Protein AF-A0A934BF25-F1 (afdb_monomer)

pLDDT: mean 83.1, std 10.8, range [57.41, 97.19]

Sequence (47 aa):
EEGINLDMDDEGKIIGLEIIGATEKYNLKDIFNISTENLILEEPIKS

Secondary structure (DSSP, 8-state):
--EEEEEE-TTS-EEEEEEETHHHHS-GGGS-----SS--PPPP---

Solvent-accessible surface area (backbone atoms only — not comparable to full-atom values): 3398 Å² total; per-residue (Å²): 114,80,52,74,50,75,41,59,50,100,86,68,47,80,78,44,78,46,71,43,52,53,71,81,80,38,56,73,89,75,67,76,79,90,84,78,85,85,76,79,71,76,78,78,83,81,127

Radius 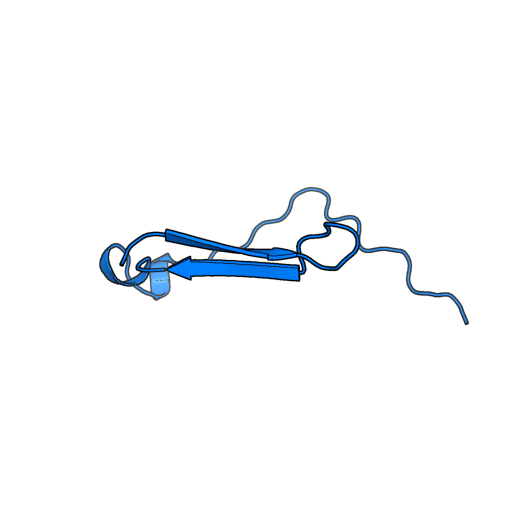of gyration: 15.22 Å; Cα contacts (8 Å, |Δi|>4): 37; chains: 1; bounding box: 36×20×35 Å

Nearest PDB structures (foldseek):
  1ihr-assembly1_A  TM=3.538E-01  e=1.660E+00  Escherichia coli
  7odt-assembly1_a  TM=1.920E-01  e=7.355E+00  Homo sapiens

Structure (mmCIF, N/CA/C/O backbone):
data_AF-A0A934BF25-F1
#
_entry.id   AF-A0A934BF25-F1
#
loop_
_atom_site.group_PDB
_atom_site.id
_atom_site.type_symbol
_atom_site.label_atom_id
_atom_site.label_alt_id
_atom_site.label_comp_id
_atom_site.label_asym_id
_atom_site.label_entity_id
_atom_site.label_seq_id
_atom_site.pdbx_PDB_ins_code
_atom_site.Cartn_x
_atom_site.Cartn_y
_atom_site.Cartn_z
_atom_site.occupancy
_atom_site.B_iso_or_equiv
_atom_site.auth_seq_id
_atom_site.auth_comp_id
_atom_site.auth_asym_id
_atom_site.auth_atom_id
_atom_site.pdbx_PDB_model_num
ATOM 1 N N . GLU A 1 1 ? -15.616 -1.849 3.384 1.00 78.31 1 GLU A N 1
ATOM 2 C CA . GLU A 1 1 ? -14.946 -3.106 2.969 1.00 78.31 1 GLU A CA 1
ATOM 3 C C . GLU A 1 1 ? -13.497 -3.016 3.404 1.00 78.31 1 GLU A C 1
ATOM 5 O O . GLU A 1 1 ? -12.956 -1.918 3.404 1.00 78.31 1 GLU A O 1
ATOM 10 N N . GLU A 1 2 ? -12.896 -4.127 3.820 1.00 88.38 2 GLU A N 1
ATOM 11 C CA . GLU A 1 2 ? -11.477 -4.167 4.184 1.00 88.38 2 GLU A CA 1
ATOM 12 C C . GLU A 1 2 ? -10.694 -4.841 3.062 1.00 88.38 2 GLU A C 1
ATOM 14 O O . GLU A 1 2 ? -11.133 -5.868 2.539 1.00 88.38 2 GLU A O 1
ATOM 19 N N . GLY A 1 3 ? -9.534 -4.292 2.703 1.00 91.31 3 GLY A N 1
ATOM 20 C CA . GLY A 1 3 ? -8.717 -4.902 1.663 1.00 91.31 3 GLY A CA 1
ATOM 21 C C . GLY A 1 3 ? -7.505 -4.085 1.255 1.00 91.31 3 GLY A C 1
ATOM 22 O O . GLY A 1 3 ? -7.253 -2.988 1.754 1.00 91.31 3 GLY A O 1
ATOM 23 N N . ILE A 1 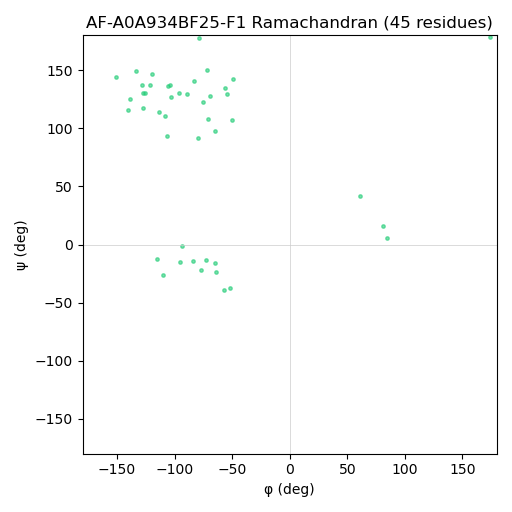4 ? -6.756 -4.664 0.324 1.00 92.88 4 ILE A N 1
ATOM 24 C CA . ILE A 1 4 ? -5.619 -4.035 -0.336 1.00 92.88 4 ILE A CA 1
ATOM 25 C C . ILE A 1 4 ? -5.861 -4.167 -1.835 1.00 92.88 4 ILE A C 1
ATOM 27 O O . ILE A 1 4 ? -6.148 -5.272 -2.302 1.00 92.88 4 ILE A O 1
ATOM 31 N N . ASN A 1 5 ? -5.734 -3.063 -2.567 1.00 94.69 5 ASN A N 1
ATOM 32 C CA . ASN A 1 5 ? -5.664 -3.089 -4.022 1.00 94.69 5 ASN A CA 1
ATOM 33 C C . ASN A 1 5 ? -4.222 -2.831 -4.476 1.00 94.69 5 ASN A C 1
ATOM 35 O O . ASN A 1 5 ? -3.535 -1.970 -3.921 1.00 94.69 5 ASN A O 1
ATOM 39 N N . LEU A 1 6 ? -3.769 -3.606 -5.460 1.00 95.50 6 LEU A N 1
ATOM 40 C CA . LEU A 1 6 ? -2.446 -3.501 -6.067 1.00 95.50 6 LEU A CA 1
ATOM 41 C C . LEU A 1 6 ? -2.620 -3.397 -7.575 1.00 95.50 6 LEU A C 1
ATOM 43 O O . LEU A 1 6 ? -3.085 -4.345 -8.208 1.00 95.50 6 LEU A O 1
ATOM 47 N N . ASP A 1 7 ? -2.190 -2.274 -8.133 1.00 95.88 7 ASP A N 1
ATOM 48 C CA . ASP A 1 7 ? -2.198 -2.064 -9.574 1.00 95.88 7 ASP A CA 1
ATOM 49 C C . ASP A 1 7 ? -0.819 -2.408 -10.131 1.00 95.88 7 ASP A C 1
ATOM 51 O O . ASP A 1 7 ? 0.209 -1.952 -9.614 1.00 95.88 7 ASP A O 1
ATOM 55 N N . MET A 1 8 ? -0.802 -3.226 -11.181 1.00 97.19 8 MET A N 1
ATOM 56 C CA .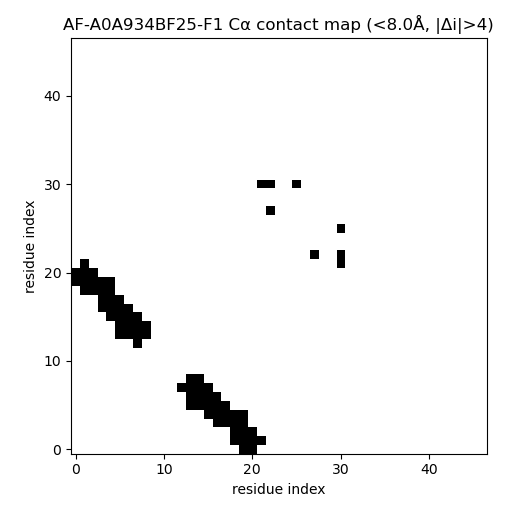 MET A 1 8 ? 0.415 -3.654 -11.864 1.00 97.19 8 MET A CA 1
ATOM 57 C C . MET A 1 8 ? 0.379 -3.219 -13.327 1.00 97.19 8 MET A C 1
ATOM 59 O O . MET A 1 8 ?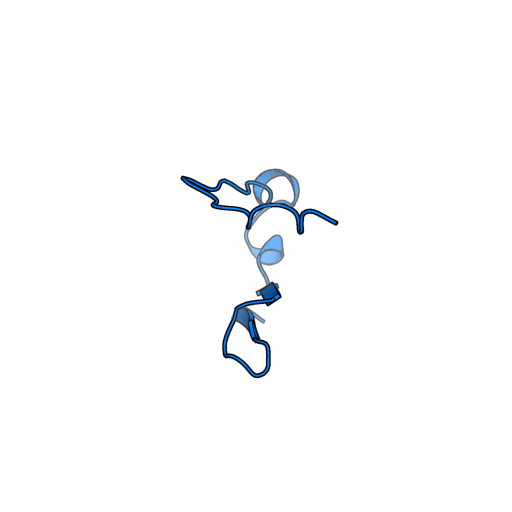 -0.692 -3.175 -13.932 1.00 97.19 8 MET A O 1
ATOM 63 N N . ASP A 1 9 ? 1.543 -2.905 -13.888 1.00 94.19 9 ASP A N 1
ATOM 64 C CA . ASP A 1 9 ? 1.691 -2.711 -15.329 1.00 94.19 9 ASP A CA 1
ATOM 65 C C . ASP A 1 9 ? 1.773 -4.050 -16.088 1.00 94.19 9 ASP A C 1
ATOM 67 O O . ASP A 1 9 ? 1.777 -5.135 -15.499 1.00 94.19 9 ASP A O 1
ATOM 71 N N . ASP A 1 10 ? 1.860 -3.969 -17.418 1.00 96.56 10 ASP A N 1
ATOM 72 C CA . ASP A 1 10 ? 1.945 -5.140 -18.300 1.00 96.56 10 ASP A CA 1
ATOM 73 C C . ASP A 1 10 ? 3.233 -5.968 -18.097 1.00 96.56 10 ASP A C 1
ATOM 75 O O . ASP A 1 10 ? 3.307 -7.121 -18.526 1.00 96.56 10 ASP A O 1
ATOM 79 N N . GLU A 1 11 ? 4.249 -5.406 -17.434 1.00 95.81 11 GLU A N 1
ATOM 80 C CA . GLU A 1 11 ? 5.504 -6.082 -17.085 1.00 95.81 11 GLU A CA 1
ATOM 81 C C . GLU A 1 11 ? 5.466 -6.699 -15.673 1.00 95.81 11 GLU A C 1
ATOM 83 O O . GLU A 1 11 ? 6.430 -7.341 -15.247 1.00 95.81 11 GLU A O 1
ATOM 88 N N . GLY A 1 12 ? 4.358 -6.531 -14.943 1.00 92.06 12 GLY A N 1
ATOM 89 C CA . GLY A 1 12 ? 4.176 -7.020 -13.578 1.00 92.06 12 GLY A CA 1
ATOM 90 C C . GLY A 1 12 ? 4.812 -6.135 -12.500 1.00 92.06 12 GLY A C 1
ATOM 91 O O . GLY A 1 12 ? 4.989 -6.596 -11.369 1.00 92.06 12 GLY A O 1
ATOM 92 N N . LYS A 1 13 ? 5.172 -4.883 -12.809 1.00 90.94 13 LYS A N 1
ATOM 93 C CA . LYS A 1 13 ? 5.669 -3.915 -11.819 1.00 90.94 13 LYS A CA 1
ATOM 94 C C . LYS A 1 13 ? 4.501 -3.251 -11.104 1.00 90.94 13 LYS A C 1
ATOM 96 O O . LYS A 1 13 ? 3.502 -2.906 -11.723 1.00 90.94 13 LYS A O 1
ATOM 101 N N . ILE A 1 14 ? 4.645 -3.032 -9.797 1.00 92.12 14 ILE A N 1
ATOM 102 C CA . ILE A 1 14 ? 3.626 -2.354 -8.986 1.00 92.12 14 ILE A CA 1
ATOM 103 C C . ILE A 1 14 ? 3.663 -0.853 -9.283 1.00 92.12 14 ILE A C 1
ATOM 105 O O . ILE A 1 14 ? 4.689 -0.204 -9.077 1.00 92.12 14 ILE A O 1
ATOM 109 N N . ILE A 1 15 ? 2.528 -0.309 -9.714 1.00 94.00 15 ILE A N 1
ATOM 110 C CA . ILE A 1 15 ? 2.342 1.115 -10.030 1.00 94.00 15 ILE A CA 1
ATOM 111 C C . ILE A 1 15 ? 1.331 1.804 -9.103 1.00 94.00 15 ILE A C 1
ATOM 113 O O . ILE A 1 15 ? 1.274 3.033 -9.071 1.00 94.00 15 ILE A O 1
ATOM 117 N N . GLY A 1 16 ? 0.568 1.038 -8.320 1.00 92.12 16 GLY A N 1
ATOM 118 C CA . GLY A 1 16 ? -0.409 1.559 -7.365 1.00 92.12 16 GLY A CA 1
ATOM 119 C C . GLY A 1 16 ? -0.603 0.633 -6.165 1.00 92.12 16 GLY A C 1
ATOM 120 O O . GLY A 1 16 ? -0.545 -0.589 -6.293 1.00 92.12 16 GLY A O 1
ATOM 121 N N . LEU A 1 17 ? -0.824 1.229 -4.992 1.00 91.94 17 LEU A N 1
ATOM 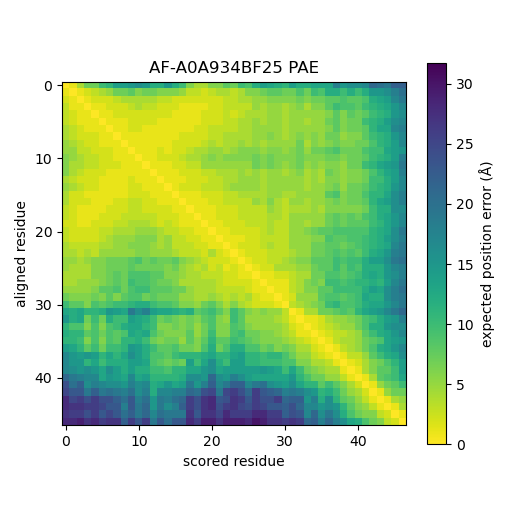122 C CA . LEU A 1 17 ? -1.184 0.550 -3.746 1.00 91.94 17 LEU A CA 1
ATOM 123 C C . LEU A 1 17 ? -2.267 1.371 -3.041 1.00 91.94 17 LEU A C 1
ATOM 125 O O . LEU A 1 17 ? -2.052 2.544 -2.735 1.00 91.94 17 LEU A O 1
ATOM 129 N N . GLU A 1 18 ? -3.390 0.737 -2.723 1.00 90.31 18 GLU A N 1
ATOM 130 C CA . GLU A 1 18 ? -4.471 1.333 -1.939 1.00 90.31 18 GLU A CA 1
ATOM 131 C C . GLU A 1 18 ? -4.846 0.423 -0.765 1.00 90.31 18 GLU A C 1
ATOM 133 O O . GLU A 1 18 ? -4.959 -0.795 -0.913 1.00 90.31 18 GLU A O 1
ATOM 138 N N . ILE A 1 19 ? -5.055 1.019 0.412 1.00 89.00 19 ILE A N 1
ATOM 139 C CA . ILE A 1 19 ? -5.534 0.316 1.607 1.00 89.00 19 ILE A CA 1
ATOM 140 C C . ILE A 1 19 ? -6.977 0.751 1.868 1.00 89.00 19 ILE A C 1
ATOM 142 O O . ILE A 1 19 ? -7.231 1.886 2.277 1.00 89.00 19 ILE A O 1
ATOM 146 N N . ILE A 1 20 ? -7.921 -0.164 1.663 1.00 91.69 20 ILE A N 1
ATOM 147 C CA . ILE A 1 20 ? -9.358 0.100 1.779 1.00 91.69 20 ILE A CA 1
ATOM 148 C C . ILE A 1 20 ? -9.799 -0.155 3.225 1.00 91.69 20 ILE A C 1
ATOM 150 O O . ILE A 1 20 ? -9.492 -1.195 3.813 1.00 91.69 20 ILE A O 1
ATOM 154 N N . GLY A 1 21 ? -10.507 0.815 3.809 1.00 89.69 21 GLY A N 1
ATOM 155 C CA . GLY A 1 21 ? -11.038 0.725 5.175 1.00 89.69 21 GLY A CA 1
ATOM 156 C C . GLY A 1 21 ? -10.052 1.119 6.284 1.00 89.69 21 GLY A C 1
ATOM 157 O O . GLY A 1 21 ? -10.388 1.020 7.462 1.00 89.69 21 GLY A O 1
ATOM 158 N N . ALA A 1 22 ? -8.851 1.617 5.961 1.00 87.88 22 ALA A N 1
ATOM 159 C CA . ALA A 1 22 ? -7.863 2.026 6.971 1.00 87.88 22 ALA A CA 1
ATOM 160 C C . ALA A 1 22 ? -8.407 3.086 7.948 1.00 87.88 22 ALA A C 1
ATOM 162 O O . ALA A 1 22 ? -8.177 3.013 9.156 1.00 87.88 22 ALA A O 1
ATOM 163 N N . THR A 1 23 ? -9.188 4.040 7.438 1.00 86.81 23 THR A N 1
ATOM 164 C CA . THR A 1 23 ? -9.791 5.128 8.223 1.00 86.81 23 THR A CA 1
ATOM 165 C C . THR A 1 23 ? -10.935 4.675 9.124 1.00 86.81 23 THR A C 1
ATOM 167 O O . THR A 1 23 ? -11.363 5.432 9.989 1.00 86.81 23 THR A O 1
ATOM 170 N N . GLU A 1 24 ? -11.447 3.457 8.933 1.00 89.62 24 GLU A N 1
ATOM 171 C CA . GLU A 1 24 ? -12.452 2.864 9.822 1.00 89.62 24 GLU A CA 1
ATOM 172 C C . GLU A 1 24 ? -11.805 2.351 11.122 1.00 89.62 24 GLU A C 1
ATOM 174 O O . GLU A 1 24 ? -12.481 2.239 12.144 1.00 89.62 24 GLU A O 1
ATOM 179 N N . LYS A 1 25 ? -10.490 2.075 11.104 1.00 85.50 25 LYS A N 1
ATOM 180 C CA . LYS A 1 25 ? -9.725 1.534 12.244 1.00 85.50 25 LYS A CA 1
ATOM 181 C C . LYS A 1 25 ? -8.745 2.527 12.868 1.00 85.50 25 LYS A C 1
ATOM 183 O O . LYS A 1 25 ? -8.429 2.397 14.049 1.00 85.50 25 LYS A O 1
ATOM 188 N N . TYR A 1 26 ? -8.269 3.506 12.102 1.00 84.50 26 TYR A N 1
ATOM 189 C CA . TYR A 1 26 ? -7.241 4.454 12.530 1.00 84.50 26 TYR A CA 1
ATOM 190 C C . TYR A 1 26 ? -7.638 5.890 12.174 1.00 84.50 26 TYR A C 1
ATOM 192 O O . TYR A 1 26 ? -8.314 6.132 11.174 1.00 84.50 26 TYR A O 1
ATOM 200 N N . ASN A 1 27 ? -7.202 6.875 12.968 1.00 85.50 27 ASN A N 1
ATOM 201 C CA . ASN A 1 27 ? -7.415 8.271 12.586 1.00 85.50 27 ASN A CA 1
ATOM 202 C C . ASN A 1 27 ? -6.497 8.632 11.418 1.00 85.50 27 ASN A C 1
ATOM 204 O O . ASN A 1 27 ? -5.360 8.177 11.354 1.00 85.50 27 ASN A O 1
ATOM 208 N N . LEU A 1 28 ? -6.931 9.558 10.563 1.00 80.56 28 LEU A N 1
ATOM 209 C CA . LEU A 1 28 ? -6.132 10.042 9.429 1.00 80.56 28 LEU A CA 1
ATOM 210 C C . LEU A 1 28 ? -4.723 10.513 9.825 1.00 80.56 28 LEU A C 1
ATOM 212 O O . LEU A 1 28 ? -3.763 10.245 9.112 1.00 80.56 28 LEU A O 1
ATOM 216 N N . LYS A 1 29 ? -4.587 11.162 10.989 1.00 82.88 29 LYS A N 1
ATOM 217 C CA . LYS A 1 29 ? -3.291 11.609 11.530 1.00 82.88 29 LYS A CA 1
ATOM 218 C C . LYS A 1 29 ? -2.332 10.456 11.867 1.00 82.88 29 LYS A C 1
ATOM 220 O O . LYS A 1 29 ? -1.130 10.679 11.928 1.00 82.88 29 LYS A O 1
ATOM 225 N N . ASP A 1 30 ? -2.872 9.263 12.111 1.00 81.25 30 ASP A N 1
ATOM 226 C CA . ASP A 1 30 ? -2.132 8.066 12.510 1.00 81.25 30 ASP A CA 1
ATOM 227 C C . ASP A 1 30 ? -1.799 7.178 11.288 1.00 81.25 30 ASP A C 1
ATOM 229 O O . ASP A 1 30 ? -0.946 6.302 11.381 1.00 81.25 30 ASP A O 1
ATOM 233 N N . ILE A 1 31 ? -2.453 7.403 10.138 1.00 76.81 31 ILE A N 1
ATOM 234 C CA . ILE A 1 31 ? -2.367 6.555 8.931 1.00 76.81 31 ILE A CA 1
ATOM 235 C C . ILE A 1 31 ? -1.160 6.889 8.039 1.00 76.81 31 ILE A C 1
ATOM 237 O O . ILE A 1 31 ? -0.804 6.096 7.172 1.00 76.81 31 ILE A O 1
ATOM 241 N N . PHE A 1 32 ? -0.488 8.026 8.234 1.00 69.31 32 PHE A N 1
ATOM 242 C CA . PHE A 1 32 ? 0.531 8.471 7.282 1.00 69.31 32 PHE A CA 1
ATOM 243 C C . PHE A 1 32 ? 1.964 8.317 7.802 1.00 69.31 32 PHE A C 1
ATOM 245 O O . PHE A 1 32 ? 2.525 9.215 8.430 1.00 69.31 32 PHE A O 1
ATOM 252 N N . ASN A 1 33 ? 2.580 7.178 7.482 1.00 73.00 33 ASN A N 1
ATOM 253 C CA . ASN A 1 33 ? 4.029 7.008 7.505 1.00 73.00 33 ASN A CA 1
ATOM 254 C C . ASN A 1 33 ? 4.447 6.170 6.292 1.00 73.00 33 ASN A C 1
ATOM 256 O O . ASN A 1 33 ? 4.049 5.014 6.175 1.00 73.00 33 ASN A O 1
ATOM 260 N N . ILE A 1 34 ? 5.222 6.763 5.385 1.00 73.44 34 ILE A N 1
ATOM 261 C CA . ILE A 1 34 ? 5.859 6.041 4.283 1.00 73.44 34 ILE A CA 1
ATOM 262 C C . ILE A 1 34 ? 7.358 6.099 4.547 1.00 73.44 34 ILE A C 1
ATOM 264 O O . ILE A 1 34 ? 7.954 7.176 4.528 1.00 73.44 34 ILE A O 1
ATOM 268 N N . SER A 1 35 ? 7.958 4.943 4.807 1.00 79.88 35 SER A N 1
ATOM 269 C CA . SER A 1 35 ? 9.399 4.783 4.941 1.00 79.88 35 SER A CA 1
ATOM 270 C C . SER A 1 35 ? 9.889 3.772 3.913 1.00 79.88 35 SER A C 1
ATOM 272 O O . SER A 1 35 ? 9.257 2.748 3.659 1.00 79.88 35 SER A O 1
ATOM 274 N N . THR A 1 36 ? 11.016 4.082 3.284 1.00 78.81 36 THR A N 1
ATOM 275 C CA . THR A 1 36 ? 11.675 3.196 2.326 1.00 78.81 36 THR A CA 1
ATOM 276 C C . THR A 1 36 ? 13.111 3.006 2.771 1.00 78.81 36 THR A C 1
ATOM 278 O O . THR A 1 36 ? 13.809 3.995 2.999 1.00 78.81 36 THR A O 1
ATOM 281 N N . GLU A 1 37 ? 13.581 1.768 2.843 1.00 80.31 37 GLU A N 1
ATOM 282 C CA . GLU A 1 37 ? 15.003 1.493 3.023 1.00 80.31 37 GLU A CA 1
ATOM 283 C C . GLU A 1 37 ? 15.600 1.069 1.682 1.00 80.31 37 GLU A C 1
ATOM 285 O O . GLU A 1 37 ? 15.096 0.154 1.036 1.00 80.31 37 GLU A O 1
ATOM 290 N N . ASN A 1 38 ? 16.675 1.74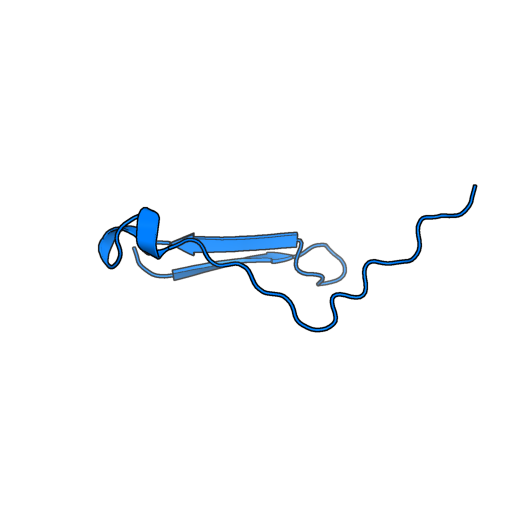4 1.263 1.00 77.38 38 ASN A N 1
ATOM 291 C CA . ASN A 1 38 ? 17.403 1.453 0.021 1.00 77.38 38 ASN A CA 1
ATOM 292 C C . ASN A 1 38 ? 16.560 1.598 -1.258 1.00 77.38 38 ASN A C 1
ATOM 294 O O . ASN A 1 38 ? 16.669 0.780 -2.170 1.00 77.38 38 ASN A O 1
ATOM 298 N N . LEU A 1 39 ? 15.732 2.646 -1.344 1.00 76.75 39 LEU A N 1
ATOM 299 C CA . LEU A 1 39 ? 15.007 2.971 -2.571 1.00 76.75 39 LEU A CA 1
ATOM 300 C C . LEU A 1 39 ? 16.001 3.357 -3.678 1.00 76.75 39 LEU A C 1
ATOM 302 O O . LEU A 1 39 ? 16.474 4.492 -3.739 1.00 76.75 39 LEU A O 1
ATOM 306 N N . ILE A 1 40 ? 16.325 2.397 -4.543 1.00 71.25 40 ILE A N 1
ATOM 307 C CA . ILE A 1 40 ? 17.106 2.631 -5.756 1.00 71.25 40 ILE A CA 1
ATOM 308 C C . ILE A 1 40 ? 16.141 3.200 -6.793 1.00 71.25 40 ILE A C 1
ATOM 310 O O . ILE A 1 40 ? 15.458 2.465 -7.499 1.00 71.25 40 ILE A O 1
ATOM 314 N N . LEU A 1 41 ? 16.047 4.526 -6.836 1.00 73.38 41 LEU A N 1
ATOM 315 C CA . LEU A 1 41 ? 15.441 5.220 -7.965 1.00 73.38 41 LEU A CA 1
ATOM 316 C C . LEU A 1 41 ? 16.396 5.049 -9.151 1.00 73.38 41 LEU A C 1
ATOM 318 O O . LEU A 1 41 ? 17.594 5.292 -8.999 1.00 73.38 41 LEU A O 1
ATOM 322 N N . GLU A 1 42 ? 15.890 4.573 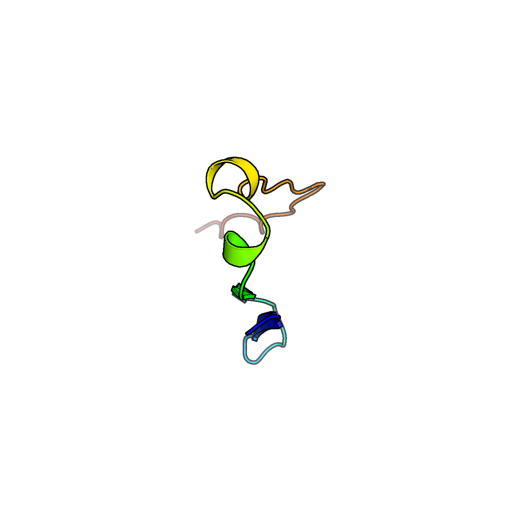-10.289 1.00 68.25 42 GLU A N 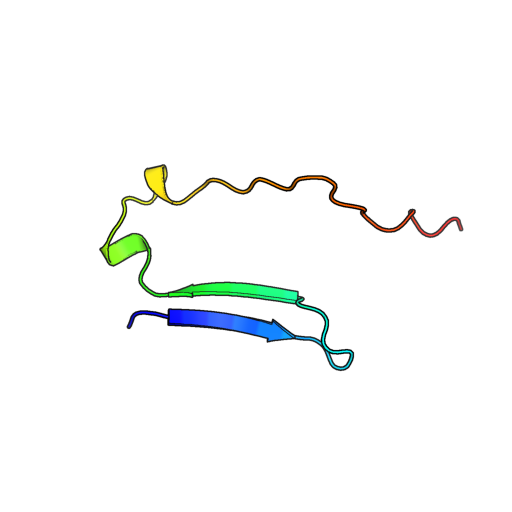1
ATOM 323 C CA . GLU A 1 42 ? 16.689 4.419 -11.509 1.00 68.25 42 GLU A CA 1
ATOM 324 C C . GLU A 1 42 ? 17.474 5.708 -11.807 1.00 68.25 42 GLU A C 1
ATOM 326 O O . GLU A 1 42 ? 16.985 6.816 -11.559 1.00 68.25 42 GLU A O 1
ATOM 331 N N . GLU A 1 43 ? 18.712 5.574 -12.303 1.00 66.94 43 GLU A N 1
ATOM 332 C CA . GLU A 1 43 ? 19.501 6.752 -12.665 1.00 66.94 43 GLU A CA 1
ATOM 333 C C . GLU A 1 43 ? 18.716 7.598 -13.680 1.00 66.94 43 GLU A C 1
ATOM 335 O O . GLU A 1 43 ? 18.165 7.045 -14.637 1.00 66.94 43 GLU A O 1
ATOM 340 N N . PRO A 1 44 ? 18.659 8.934 -13.508 1.00 61.34 44 PRO A N 1
ATOM 341 C CA . PRO A 1 44 ? 17.989 9.794 -14.468 1.00 61.34 44 PRO A CA 1
ATOM 342 C C . PRO A 1 44 ? 18.585 9.537 -15.850 1.00 61.34 44 PRO A C 1
ATOM 344 O O . PRO A 1 44 ? 19.808 9.551 -16.009 1.00 61.34 44 PRO A O 1
ATOM 347 N N . ILE A 1 45 ? 17.716 9.298 -16.836 1.00 62.19 45 ILE A N 1
ATOM 348 C CA . ILE A 1 45 ? 18.098 9.125 -18.239 1.00 62.19 45 ILE A CA 1
ATOM 349 C C . ILE A 1 45 ? 18.998 10.309 -18.615 1.00 62.19 45 ILE A C 1
ATOM 351 O O . ILE A 1 45 ? 18.529 11.444 -18.720 1.00 62.19 45 ILE A O 1
ATOM 355 N N . LYS A 1 46 ? 20.306 10.068 -18.764 1.00 57.41 46 LYS A N 1
ATOM 356 C CA . LYS A 1 46 ? 21.241 11.083 -19.252 1.00 57.41 46 LYS A CA 1
ATOM 357 C C . LYS A 1 46 ? 20.948 11.290 -20.734 1.00 57.41 46 LYS A C 1
ATOM 359 O O . LYS A 1 46 ? 21.207 10.399 -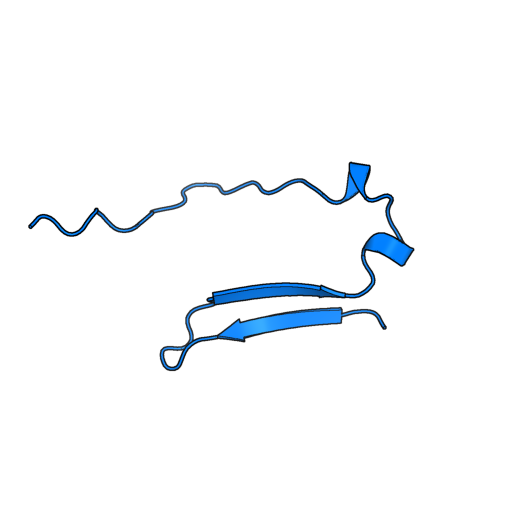21.539 1.00 57.41 46 LYS A O 1
ATOM 364 N N . SER A 1 47 ? 20.358 12.444 -21.041 1.00 60.25 47 SER A N 1
ATOM 365 C CA . SER A 1 47 ? 20.212 12.999 -22.390 1.00 60.25 47 SER A CA 1
ATOM 366 C C . SER A 1 47 ? 21.560 13.215 -23.064 1.00 60.25 47 SER A C 1
ATOM 368 O O . SER A 1 47 ? 22.461 13.718 -22.348 1.00 60.25 47 SER A O 1
#

Foldseek 3Di:
DFDWDFDADPVRHTPDIDTPCPCVPDPPVGPDDDDDDPPPDDDPPDD

Mean predicted aligned error: 7.93 Å